Protein AF-A0A1V6B4R1-F1 (afdb_monomer)

Secondary structure (DSSP, 8-state):
----------HHHHHHHHTTGGGS-TTTHHHHHHHHHHHHHTT-THHHH--HHHHHHHHHHHHHHHHHS--TTHHHHHHHHHHHHHHHTT-

Radius of gyration: 14.8 Å; Cα contacts (8 Å, |Δi|>4): 58; chains: 1; bounding box: 29×23×56 Å

pLDDT: mean 86.14, std 15.13, range [36.69, 96.06]

Sequence (91 aa):
MTLLTDKKNDGLTDLFKKLNIYLFHDNFRPLIEETIKDLYYSNDEVIYLLKLSHIDRALFKFREAEEKQVIHHTKNYFRACLKSAVIETTI

Foldseek 3Di:
DDPPPPPPPPCLVVLCVQLVLVVDDDPCSVLVSVLLVVCVVVVPPLSVQDHNQLLVQLVVVLVVVVVVDDDPPSSVSSNVSSVVSSVVVVD

Structure (mmCIF, N/CA/C/O backbone):
data_AF-A0A1V6B4R1-F1
#
_entry.id   AF-A0A1V6B4R1-F1
#
loop_
_atom_site.group_PDB
_atom_site.id
_atom_site.type_symbol
_atom_site.label_atom_id
_atom_site.label_alt_id
_atom_site.label_comp_id
_atom_site.label_asym_id
_atom_site.label_entity_id
_atom_site.label_seq_id
_atom_site.pdbx_PDB_ins_code
_atom_site.Cartn_x
_atom_site.Cartn_y
_atom_site.Cartn_z
_atom_site.occupancy
_atom_site.B_iso_or_equiv
_atom_site.auth_seq_id
_atom_site.auth_comp_id
_atom_site.auth_asym_id
_atom_site.auth_atom_id
_atom_site.pdbx_PDB_model_num
ATOM 1 N N . MET A 1 1 ? -10.455 8.875 -40.629 1.00 40.62 1 MET A N 1
ATOM 2 C CA . MET A 1 1 ? -10.884 8.491 -39.269 1.00 40.62 1 MET A CA 1
ATOM 3 C C . MET A 1 1 ? -9.858 7.502 -38.751 1.00 40.62 1 MET A C 1
ATOM 5 O O . MET A 1 1 ? -9.990 6.310 -38.977 1.00 40.62 1 MET A O 1
ATOM 9 N N . THR A 1 2 ? -8.772 8.017 -38.180 1.00 36.69 2 THR A N 1
ATOM 10 C CA . THR A 1 2 ? -7.613 7.207 -37.790 1.00 36.69 2 THR A CA 1
ATOM 11 C C . THR A 1 2 ? -7.433 7.389 -36.292 1.00 36.69 2 THR A C 1
ATOM 13 O O . THR A 1 2 ? -6.817 8.351 -35.847 1.00 36.69 2 THR A O 1
ATOM 16 N N . LEU A 1 3 ? -8.062 6.512 -35.508 1.00 43.34 3 LEU A N 1
ATOM 17 C CA . LEU A 1 3 ? -7.863 6.429 -34.061 1.00 43.34 3 LEU A CA 1
ATOM 18 C C . LEU A 1 3 ? -6.537 5.707 -33.799 1.00 43.34 3 LEU A C 1
ATOM 20 O O . LEU A 1 3 ? -6.508 4.551 -33.398 1.00 43.34 3 LEU A O 1
ATOM 24 N N . LEU A 1 4 ? -5.434 6.404 -34.062 1.00 47.28 4 LEU A N 1
ATOM 25 C CA . LEU A 1 4 ? -4.144 6.106 -33.449 1.00 47.28 4 LEU A CA 1
ATOM 26 C C . LEU A 1 4 ? -4.117 6.829 -32.102 1.00 47.28 4 LEU A C 1
ATOM 28 O O . LEU A 1 4 ? -3.427 7.827 -31.920 1.00 47.28 4 LEU A O 1
ATOM 32 N N . THR A 1 5 ? -4.914 6.355 -31.146 1.00 44.72 5 THR A N 1
ATOM 33 C CA . THR A 1 5 ? -4.524 6.529 -29.752 1.00 44.72 5 THR A CA 1
ATOM 34 C C . THR A 1 5 ? -3.432 5.505 -29.513 1.00 44.72 5 THR A C 1
ATOM 36 O O . THR A 1 5 ? -3.699 4.366 -29.135 1.00 44.72 5 THR A O 1
ATOM 39 N N . ASP A 1 6 ? -2.194 5.924 -29.785 1.00 45.00 6 ASP A N 1
ATOM 40 C CA . ASP A 1 6 ? -1.015 5.435 -29.082 1.00 45.00 6 ASP A CA 1
ATOM 41 C C . ASP A 1 6 ? -1.384 5.416 -27.598 1.00 45.00 6 ASP A C 1
ATOM 43 O O . ASP A 1 6 ? -1.344 6.433 -26.897 1.00 45.00 6 ASP A O 1
ATOM 47 N N . LYS A 1 7 ? -1.874 4.264 -27.129 1.00 49.72 7 LYS A N 1
ATOM 48 C CA . LYS A 1 7 ? -2.002 3.978 -25.713 1.00 49.72 7 LYS A CA 1
ATOM 49 C C . LYS A 1 7 ? -0.573 4.023 -25.225 1.00 49.72 7 LYS A C 1
ATOM 51 O O . LYS A 1 7 ? 0.158 3.043 -25.322 1.00 49.72 7 LYS A O 1
ATOM 56 N N . LYS A 1 8 ? -0.183 5.191 -24.727 1.00 48.19 8 LYS A N 1
ATOM 57 C CA . LYS A 1 8 ? 0.857 5.348 -23.729 1.00 48.19 8 LYS A CA 1
ATOM 58 C C . LYS A 1 8 ? 0.502 4.307 -22.666 1.00 48.19 8 LYS A C 1
ATOM 60 O O . LYS A 1 8 ? -0.390 4.545 -21.859 1.00 48.19 8 LYS A O 1
ATOM 65 N N . ASN A 1 9 ? 1.073 3.106 -22.772 1.00 54.38 9 ASN A N 1
ATOM 66 C CA . ASN A 1 9 ? 1.098 2.146 -21.682 1.00 54.38 9 ASN A CA 1
ATOM 67 C C . ASN A 1 9 ? 1.863 2.902 -20.608 1.00 54.38 9 ASN A C 1
ATOM 69 O O . ASN A 1 9 ? 3.087 3.020 -20.665 1.00 54.38 9 ASN A O 1
ATOM 73 N N . ASP A 1 10 ? 1.126 3.573 -19.733 1.00 69.25 10 ASP A N 1
ATOM 74 C CA . ASP A 1 10 ? 1.721 4.232 -18.601 1.00 69.25 10 ASP A CA 1
ATOM 75 C C . ASP A 1 10 ? 2.439 3.146 -17.799 1.00 69.25 10 ASP A C 1
ATOM 77 O O . ASP A 1 10 ? 1.935 2.034 -17.631 1.00 69.25 10 ASP A O 1
ATOM 81 N N . GLY A 1 11 ? 3.650 3.428 -17.317 1.00 84.94 11 GLY A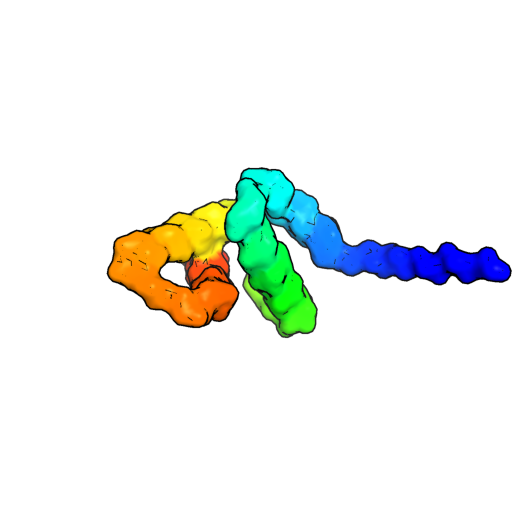 N 1
ATOM 82 C CA . GLY A 1 11 ? 4.390 2.463 -16.496 1.00 84.94 11 GLY A CA 1
ATOM 83 C C . GLY A 1 11 ? 3.591 1.997 -15.268 1.00 84.94 11 GLY A C 1
ATOM 84 O O . GLY A 1 11 ? 3.942 1.001 -14.647 1.00 84.94 11 GLY A O 1
ATOM 85 N N . LEU A 1 12 ? 2.487 2.681 -14.954 1.00 89.56 12 LEU A N 1
ATOM 86 C CA . LEU A 1 12 ? 1.473 2.301 -13.985 1.00 89.56 12 LEU A CA 1
ATOM 87 C C . LEU A 1 12 ? 0.841 0.926 -14.263 1.00 89.56 12 LEU A C 1
ATOM 89 O O . LEU A 1 12 ? 0.691 0.137 -13.333 1.00 89.56 12 LEU A O 1
ATOM 93 N N . THR A 1 13 ? 0.495 0.600 -15.512 1.00 90.00 13 THR A N 1
ATOM 94 C CA . THR A 1 13 ? -0.092 -0.713 -15.833 1.00 90.00 13 THR A CA 1
ATOM 95 C C . THR A 1 13 ? 0.900 -1.846 -15.553 1.00 90.00 13 THR A C 1
ATOM 97 O O . THR A 1 13 ? 0.539 -2.876 -14.975 1.00 90.00 13 THR A O 1
ATOM 100 N N . ASP A 1 14 ? 2.169 -1.651 -15.910 1.00 90.88 14 ASP A N 1
ATOM 101 C CA . ASP A 1 14 ? 3.231 -2.625 -15.640 1.00 90.88 14 ASP A CA 1
ATOM 102 C C . ASP A 1 14 ? 3.582 -2.686 -14.151 1.00 90.88 14 ASP A C 1
ATOM 104 O O . ASP A 1 14 ? 3.836 -3.766 -13.614 1.00 90.88 14 ASP A O 1
ATOM 108 N N . LEU A 1 15 ? 3.503 -1.554 -13.449 1.00 91.88 15 LEU A N 1
ATOM 109 C CA . LEU A 1 15 ? 3.638 -1.493 -12.000 1.00 91.88 15 LEU A CA 1
ATOM 110 C C . LEU A 1 15 ? 2.541 -2.302 -11.297 1.00 91.88 15 LEU A C 1
ATOM 112 O O . LEU A 1 15 ? 2.849 -3.096 -10.410 1.00 91.88 15 LEU A O 1
ATOM 116 N N . PHE A 1 16 ? 1.278 -2.172 -11.707 1.00 92.62 16 PHE A N 1
ATOM 117 C CA . PHE A 1 16 ? 0.187 -2.968 -11.138 1.00 92.62 16 PHE A CA 1
ATOM 118 C C . PHE A 1 16 ? 0.377 -4.469 -11.351 1.00 92.62 16 PHE A C 1
ATOM 120 O O . PHE A 1 16 ? 0.119 -5.256 -10.437 1.00 92.62 16 PHE A O 1
ATOM 127 N N . LYS A 1 17 ? 0.876 -4.875 -12.524 1.00 91.31 17 LYS A N 1
ATOM 128 C CA . LYS A 1 17 ? 1.236 -6.276 -12.783 1.00 91.31 17 LYS A CA 1
ATOM 129 C C . LYS A 1 17 ? 2.384 -6.731 -11.884 1.00 91.31 17 LYS A C 1
ATOM 131 O O . LYS A 1 17 ? 2.267 -7.772 -11.249 1.00 91.31 17 LYS A O 1
ATOM 136 N N . LYS A 1 18 ? 3.456 -5.936 -11.771 1.00 92.25 18 LYS A N 1
ATOM 137 C CA . LYS A 1 18 ? 4.618 -6.223 -10.909 1.00 92.25 18 LYS A CA 1
ATOM 138 C C . LYS A 1 18 ? 4.221 -6.395 -9.441 1.00 92.25 18 LYS A C 1
ATOM 140 O O . LYS A 1 18 ? 4.773 -7.242 -8.745 1.00 92.25 18 LYS A O 1
ATOM 145 N N . LEU A 1 19 ? 3.266 -5.595 -8.975 1.00 92.62 19 LEU A N 1
ATOM 146 C CA . LEU A 1 19 ? 2.747 -5.642 -7.609 1.00 92.62 19 LEU A CA 1
ATOM 147 C C . LEU A 1 19 ? 1.658 -6.702 -7.408 1.00 92.62 19 LEU A C 1
ATOM 149 O O . LEU A 1 19 ? 1.157 -6.823 -6.299 1.00 92.62 19 LEU A O 1
ATOM 153 N N . ASN A 1 20 ? 1.297 -7.459 -8.451 1.00 92.44 20 ASN A N 1
ATOM 154 C CA . ASN A 1 20 ? 0.226 -8.455 -8.444 1.00 92.44 20 ASN A CA 1
ATOM 155 C C . ASN A 1 20 ? -1.097 -7.931 -7.854 1.00 92.44 20 ASN A C 1
ATOM 157 O O . ASN A 1 20 ? -1.767 -8.629 -7.099 1.00 92.44 20 ASN A O 1
ATOM 161 N N . ILE A 1 21 ? -1.504 -6.707 -8.220 1.00 90.75 21 ILE A N 1
ATOM 162 C CA . ILE A 1 21 ? -2.697 -6.061 -7.636 1.00 90.75 21 ILE A CA 1
ATOM 163 C C . ILE A 1 21 ? -3.988 -6.867 -7.855 1.00 90.75 21 ILE A C 1
ATOM 165 O O . ILE A 1 21 ? -4.913 -6.802 -7.050 1.00 90.75 21 ILE A O 1
ATOM 169 N N . TYR A 1 22 ? -4.033 -7.678 -8.914 1.00 88.31 22 TYR A N 1
ATOM 170 C CA . TYR A 1 22 ? -5.154 -8.570 -9.212 1.00 88.31 22 TYR A CA 1
ATOM 171 C C . TYR A 1 22 ? -5.409 -9.638 -8.132 1.00 88.31 22 TYR A C 1
ATOM 173 O O . TYR A 1 22 ? -6.485 -10.227 -8.134 1.00 88.31 22 TYR A O 1
ATOM 181 N N . LEU A 1 23 ? -4.449 -9.899 -7.233 1.00 88.75 23 LEU A N 1
ATOM 182 C CA . LEU A 1 23 ? -4.614 -10.825 -6.107 1.00 88.75 23 LEU A CA 1
ATOM 183 C C . LEU A 1 23 ? -5.464 -10.237 -4.970 1.00 88.75 23 LEU A C 1
ATOM 185 O O . LEU A 1 23 ? -5.965 -10.987 -4.136 1.00 88.75 23 LEU A O 1
ATOM 189 N N . PHE A 1 24 ? -5.636 -8.913 -4.915 1.00 86.44 24 PHE A N 1
ATOM 190 C CA . PHE A 1 24 ? -6.441 -8.271 -3.880 1.00 86.44 24 PHE A CA 1
ATOM 191 C C . PHE A 1 24 ? -7.924 -8.262 -4.270 1.00 86.44 24 PHE A C 1
ATOM 193 O O . PHE A 1 24 ? -8.290 -7.828 -5.362 1.00 86.44 24 PHE A O 1
ATOM 200 N N . HIS A 1 25 ? -8.779 -8.723 -3.353 1.00 76.75 25 HIS A N 1
ATOM 201 C CA . HIS A 1 25 ? -10.233 -8.766 -3.532 1.00 76.75 25 HIS A CA 1
ATOM 202 C C . HIS A 1 25 ? -10.890 -7.371 -3.551 1.00 76.75 25 HIS A C 1
ATOM 204 O O . HIS A 1 25 ? -10.365 -6.391 -3.008 1.00 76.75 25 HIS A O 1
ATOM 210 N N . ASP A 1 26 ? -12.085 -7.327 -4.149 1.00 68.50 26 ASP A N 1
ATOM 211 C CA . ASP A 1 26 ? -12.735 -6.136 -4.716 1.00 68.50 26 ASP A CA 1
ATOM 212 C C . ASP A 1 26 ? -12.943 -4.952 -3.765 1.00 68.50 26 ASP A C 1
ATOM 214 O O . ASP A 1 26 ? -12.944 -3.816 -4.224 1.00 68.50 26 ASP A O 1
ATOM 218 N N . ASN A 1 27 ? -13.057 -5.160 -2.451 1.00 82.25 27 ASN A N 1
ATOM 219 C CA . ASN A 1 27 ? -13.305 -4.037 -1.537 1.00 82.25 27 ASN A CA 1
ATOM 220 C C . ASN A 1 27 ? -12.051 -3.189 -1.271 1.00 82.25 27 ASN A C 1
ATOM 222 O O . ASN A 1 27 ? -12.157 -1.988 -1.044 1.00 82.25 27 ASN A O 1
ATOM 226 N N . PHE A 1 28 ? -10.858 -3.792 -1.312 1.00 87.50 28 PHE A N 1
ATOM 227 C CA . PHE A 1 28 ? -9.600 -3.082 -1.040 1.00 87.50 28 PHE A CA 1
ATOM 228 C C . PHE A 1 28 ? -8.833 -2.739 -2.308 1.00 87.50 28 PHE A C 1
ATOM 230 O O . PHE A 1 28 ? -8.043 -1.796 -2.314 1.00 87.50 28 PHE A O 1
ATOM 237 N N . ARG A 1 29 ? -9.071 -3.474 -3.397 1.00 91.62 29 ARG A N 1
ATOM 238 C CA . ARG A 1 29 ? -8.392 -3.242 -4.669 1.00 91.62 29 ARG A CA 1
ATOM 239 C C . ARG A 1 29 ? -8.524 -1.794 -5.177 1.00 91.62 29 ARG A C 1
ATOM 241 O O . ARG A 1 29 ? -7.481 -1.228 -5.499 1.00 91.62 29 ARG A O 1
ATOM 248 N N . PRO A 1 30 ? -9.708 -1.149 -5.181 1.00 93.00 30 PRO A N 1
ATOM 249 C CA . PRO A 1 30 ? -9.832 0.255 -5.575 1.00 93.00 30 PRO A CA 1
ATOM 250 C C . PRO A 1 30 ? -8.970 1.189 -4.717 1.00 93.00 30 PRO A C 1
ATOM 252 O O . PRO A 1 30 ? -8.231 2.007 -5.255 1.00 93.00 30 PRO A O 1
ATOM 255 N N . LEU A 1 31 ? -8.982 1.007 -3.392 1.00 93.94 31 LEU A N 1
ATOM 256 C CA . LEU A 1 31 ? -8.185 1.801 -2.449 1.00 93.94 31 LEU A CA 1
ATOM 257 C C . LEU A 1 31 ? -6.677 1.669 -2.713 1.00 93.94 31 LEU A C 1
ATOM 259 O O . LEU A 1 31 ? -5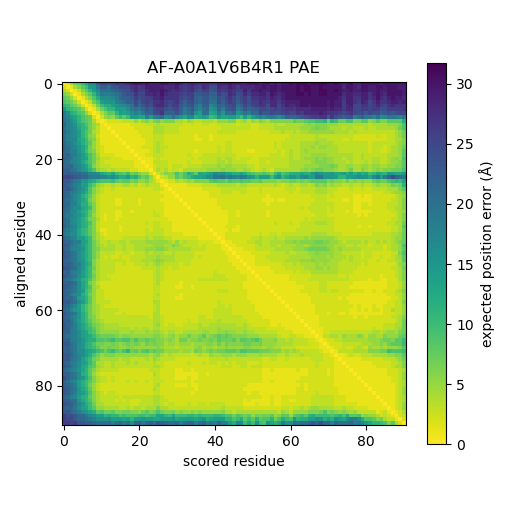.942 2.661 -2.691 1.00 93.94 31 LEU A O 1
ATOM 263 N N . ILE A 1 32 ? -6.217 0.446 -2.977 1.00 95.00 32 ILE A N 1
ATOM 264 C CA . ILE A 1 32 ? -4.820 0.154 -3.300 1.00 95.00 32 ILE A CA 1
ATOM 265 C C . ILE A 1 32 ? -4.440 0.802 -4.634 1.00 95.00 32 ILE A C 1
ATOM 267 O O . ILE A 1 32 ? -3.440 1.519 -4.702 1.00 95.00 32 ILE A O 1
ATOM 271 N N . GLU A 1 33 ? -5.240 0.592 -5.681 1.00 94.38 33 GLU A N 1
ATOM 272 C CA . GLU A 1 33 ? -4.987 1.145 -7.013 1.00 94.38 33 GLU A CA 1
ATOM 273 C C . GLU A 1 33 ? -4.954 2.678 -7.000 1.00 94.38 33 GLU A C 1
ATOM 275 O O . GLU A 1 33 ? -4.048 3.268 -7.589 1.00 94.38 33 GLU A O 1
ATOM 280 N N . GLU A 1 34 ? -5.897 3.330 -6.316 1.00 94.69 34 GLU A N 1
ATOM 281 C CA . GLU A 1 34 ? -5.927 4.789 -6.163 1.00 94.69 34 GLU A CA 1
ATOM 282 C C . GLU A 1 34 ? -4.707 5.315 -5.406 1.00 94.69 34 GLU A C 1
ATOM 284 O O . GLU A 1 34 ? -4.089 6.294 -5.821 1.00 94.69 34 GLU A O 1
ATOM 289 N N . THR A 1 35 ? -4.308 4.643 -4.328 1.00 95.31 35 THR A N 1
ATOM 290 C CA . THR A 1 35 ? -3.144 5.063 -3.539 1.00 95.31 35 THR A CA 1
ATOM 291 C C . THR A 1 35 ? -1.846 4.928 -4.33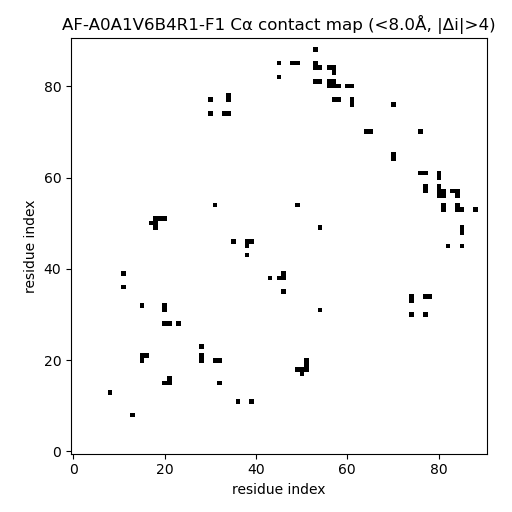4 1.00 95.31 35 THR A C 1
ATOM 293 O O . THR A 1 35 ? -0.993 5.815 -4.291 1.00 95.31 35 THR A O 1
ATOM 296 N N . ILE A 1 36 ? -1.693 3.841 -5.092 1.00 94.31 36 ILE A N 1
ATOM 297 C CA . ILE A 1 36 ? -0.527 3.617 -5.955 1.00 94.31 36 ILE A CA 1
ATOM 298 C C . ILE A 1 36 ? -0.518 4.611 -7.121 1.00 94.31 36 ILE A C 1
ATOM 300 O O . ILE A 1 36 ? 0.547 5.134 -7.437 1.00 94.31 36 ILE A O 1
ATOM 304 N N . LYS A 1 37 ? -1.677 4.926 -7.721 1.00 94.31 37 LYS A N 1
ATOM 305 C CA . LYS A 1 37 ? -1.814 5.992 -8.732 1.00 94.31 37 LYS A CA 1
ATOM 306 C C . LYS A 1 37 ? -1.328 7.333 -8.193 1.00 94.31 37 LYS A C 1
ATOM 308 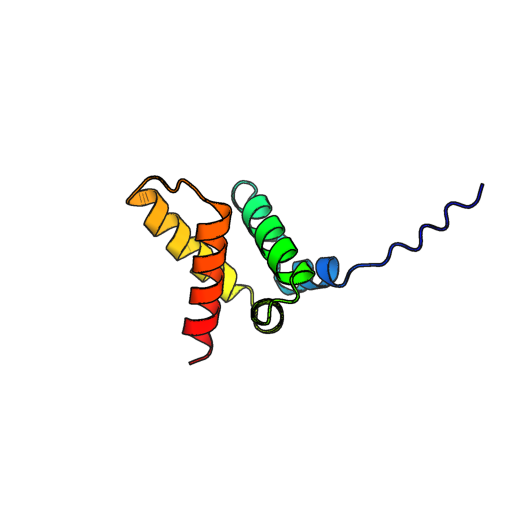O O . LYS A 1 37 ? -0.497 7.974 -8.831 1.00 94.31 37 LYS A O 1
ATOM 313 N N . ASP A 1 38 ? -1.789 7.726 -7.006 1.00 93.75 38 ASP A N 1
ATOM 314 C CA . ASP A 1 38 ? -1.380 8.981 -6.371 1.00 93.75 38 ASP A CA 1
ATOM 315 C C . ASP A 1 38 ? 0.133 9.014 -6.109 1.00 93.75 38 ASP A C 1
ATOM 317 O O . ASP A 1 38 ? 0.787 10.022 -6.374 1.00 93.75 38 ASP A O 1
ATOM 321 N N . LEU A 1 39 ? 0.719 7.917 -5.615 1.00 93.38 39 LEU A N 1
ATOM 322 C CA . LEU A 1 39 ? 2.169 7.812 -5.406 1.00 93.38 39 LEU A CA 1
ATOM 323 C C . LEU A 1 39 ? 2.945 7.886 -6.728 1.00 93.38 39 LEU A C 1
ATOM 325 O O . LEU A 1 39 ? 3.924 8.622 -6.819 1.00 93.38 39 LEU A O 1
ATOM 329 N N . TYR A 1 40 ? 2.480 7.175 -7.755 1.00 93.44 40 TYR A N 1
ATOM 330 C CA . TYR A 1 40 ? 3.098 7.143 -9.077 1.00 93.44 40 TYR A CA 1
ATOM 331 C C . TYR A 1 40 ? 3.110 8.528 -9.734 1.00 93.44 40 TYR A C 1
ATOM 333 O O . TYR A 1 40 ? 4.169 9.015 -10.121 1.00 93.44 40 TYR A O 1
ATOM 341 N N . TYR A 1 41 ? 1.961 9.207 -9.807 1.00 92.25 41 TYR A N 1
ATOM 342 C CA . TYR A 1 41 ? 1.874 10.525 -10.447 1.00 92.25 41 TYR A CA 1
ATOM 343 C C . TYR A 1 41 ? 2.502 11.650 -9.618 1.00 92.25 41 TYR A C 1
ATOM 345 O O . TYR A 1 41 ? 2.867 12.682 -10.178 1.00 92.25 41 TYR A O 1
ATOM 353 N N . SER A 1 42 ? 2.669 11.457 -8.305 1.00 91.94 42 SER A N 1
ATOM 354 C CA . SER A 1 42 ? 3.428 12.384 -7.453 1.00 91.94 42 SER A CA 1
ATOM 355 C C . SER A 1 42 ? 4.941 12.138 -7.457 1.00 91.94 42 SER A C 1
ATOM 357 O O . SER A 1 42 ? 5.657 12.862 -6.770 1.00 91.94 42 SER A O 1
ATOM 359 N N . ASN A 1 43 ? 5.438 11.167 -8.240 1.00 88.12 43 ASN A N 1
ATOM 360 C CA . ASN A 1 43 ? 6.845 10.748 -8.261 1.00 88.12 43 ASN A CA 1
ATOM 361 C C . ASN A 1 43 ? 7.391 10.412 -6.859 1.00 88.12 43 ASN A C 1
ATOM 363 O O . ASN A 1 43 ? 8.549 10.688 -6.551 1.00 88.12 43 ASN A O 1
ATOM 367 N N . ASP A 1 44 ? 6.552 9.836 -5.996 1.00 91.38 44 ASP A N 1
ATOM 368 C CA . ASP A 1 44 ? 6.924 9.487 -4.624 1.00 91.38 44 ASP A CA 1
ATOM 369 C C . ASP A 1 44 ? 7.921 8.318 -4.640 1.00 91.38 44 ASP A C 1
ATOM 371 O O . ASP A 1 44 ? 7.632 7.261 -5.204 1.00 91.38 44 ASP A O 1
ATOM 375 N N . GLU A 1 45 ? 9.088 8.480 -4.010 1.00 89.00 45 GLU A N 1
ATOM 376 C CA . GLU A 1 45 ? 10.185 7.497 -4.052 1.00 89.00 45 GLU A CA 1
ATOM 377 C C . GLU A 1 45 ? 9.772 6.099 -3.568 1.00 89.00 45 GLU A C 1
ATOM 379 O O . GLU A 1 45 ? 10.296 5.079 -4.025 1.00 89.00 45 GLU A O 1
ATOM 384 N N . VAL A 1 46 ? 8.763 6.046 -2.693 1.00 89.56 46 VAL A N 1
ATOM 385 C CA . VAL A 1 46 ? 8.161 4.814 -2.172 1.00 89.56 46 VAL A CA 1
ATOM 386 C C . VAL A 1 46 ? 7.706 3.884 -3.297 1.00 89.56 46 VAL A C 1
ATOM 388 O O . VAL A 1 46 ? 7.764 2.664 -3.139 1.00 89.56 46 VAL A O 1
ATOM 391 N N . ILE A 1 47 ? 7.306 4.429 -4.451 1.00 91.25 47 ILE A N 1
ATOM 392 C CA . ILE A 1 47 ? 6.831 3.646 -5.594 1.00 91.25 47 ILE A CA 1
ATOM 393 C C . ILE A 1 47 ? 7.914 2.727 -6.170 1.00 91.25 47 ILE A C 1
ATOM 395 O O . ILE A 1 47 ? 7.612 1.614 -6.604 1.00 91.25 47 ILE A O 1
ATOM 399 N N . TYR A 1 48 ? 9.180 3.152 -6.132 1.00 88.88 48 TYR A N 1
ATOM 400 C CA . TYR A 1 48 ? 10.303 2.388 -6.680 1.00 88.88 48 TYR A CA 1
ATOM 401 C C . TYR A 1 48 ? 10.699 1.217 -5.779 1.00 88.88 48 TYR A C 1
ATOM 403 O O . TYR A 1 48 ? 11.191 0.196 -6.264 1.00 88.88 48 TYR A O 1
ATOM 411 N N . LEU A 1 49 ? 10.436 1.347 -4.478 1.00 91.62 49 LEU A N 1
ATOM 412 C CA . LEU A 1 49 ? 10.717 0.332 -3.464 1.00 91.62 49 LEU A CA 1
ATOM 413 C C . LEU A 1 49 ? 9.541 -0.623 -3.239 1.00 91.62 49 LEU A C 1
ATOM 415 O O . LEU A 1 49 ? 9.690 -1.640 -2.561 1.00 91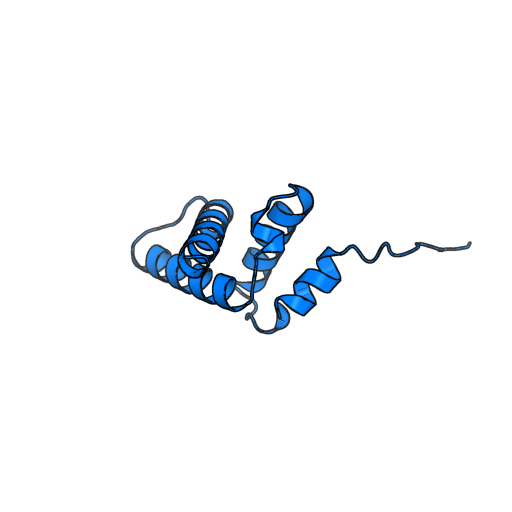.62 49 LEU A O 1
ATOM 419 N N . LEU A 1 50 ? 8.365 -0.302 -3.779 1.00 93.19 50 LEU A N 1
ATOM 420 C CA . LEU A 1 50 ? 7.136 -1.018 -3.483 1.00 93.19 50 LEU A CA 1
ATOM 421 C C . LEU A 1 50 ? 7.192 -2.481 -3.959 1.00 93.19 50 LEU A C 1
ATOM 423 O O . LEU A 1 50 ? 7.588 -2.786 -5.087 1.00 93.19 50 LEU A O 1
ATOM 427 N N . LYS A 1 51 ? 6.762 -3.391 -3.082 1.00 93.19 51 LYS A N 1
ATOM 428 C CA . LYS A 1 51 ? 6.633 -4.834 -3.315 1.00 93.19 51 LYS A CA 1
ATOM 429 C C . LYS A 1 51 ? 5.254 -5.288 -2.843 1.00 93.19 51 LYS A C 1
ATOM 431 O O . LYS A 1 51 ? 4.654 -4.630 -1.994 1.00 93.19 51 LYS A O 1
ATOM 436 N N . LEU A 1 52 ? 4.792 -6.436 -3.340 1.00 93.25 52 LEU A N 1
ATOM 437 C CA . LEU A 1 52 ? 3.527 -7.052 -2.918 1.00 93.25 52 LEU A CA 1
ATOM 438 C C . LEU A 1 52 ? 3.430 -7.179 -1.385 1.00 93.25 52 LEU A C 1
ATOM 440 O O . LEU A 1 52 ? 2.446 -6.744 -0.797 1.00 93.25 52 LEU A O 1
ATOM 444 N N . SER A 1 53 ? 4.499 -7.645 -0.729 1.00 92.56 53 SER A N 1
ATOM 445 C CA . SER A 1 53 ? 4.554 -7.800 0.733 1.00 92.56 53 SER A CA 1
ATOM 446 C C . SER A 1 53 ? 4.335 -6.496 1.507 1.00 92.56 53 SER A C 1
ATOM 448 O O . SER A 1 53 ? 3.817 -6.517 2.623 1.00 92.56 53 SER A O 1
ATOM 450 N N . HIS A 1 54 ? 4.702 -5.344 0.935 1.00 95.06 54 HIS A N 1
ATOM 451 C CA . HIS A 1 54 ? 4.458 -4.045 1.564 1.00 95.06 54 HIS A CA 1
ATOM 452 C C . HIS A 1 54 ? 2.967 -3.689 1.522 1.00 95.06 54 HIS A C 1
ATOM 454 O O . HIS A 1 54 ? 2.457 -3.081 2.460 1.00 95.06 54 HIS A O 1
ATOM 460 N N . ILE A 1 55 ? 2.261 -4.094 0.462 1.00 94.25 55 ILE A N 1
ATOM 461 C CA . ILE A 1 55 ? 0.812 -3.909 0.330 1.00 94.25 55 ILE A CA 1
ATOM 462 C C . ILE A 1 55 ? 0.085 -4.808 1.334 1.00 94.25 55 ILE A C 1
ATOM 464 O O . ILE A 1 55 ? -0.778 -4.315 2.059 1.00 94.25 55 ILE A O 1
ATOM 468 N N . ASP A 1 56 ? 0.491 -6.075 1.461 1.00 92.94 56 ASP A N 1
ATOM 469 C CA . ASP A 1 56 ? -0.051 -6.996 2.472 1.00 92.94 56 ASP A CA 1
ATOM 470 C C . ASP A 1 56 ? 0.122 -6.435 3.890 1.00 92.94 56 ASP A C 1
ATOM 472 O O . ASP A 1 56 ? -0.824 -6.371 4.679 1.00 92.94 56 ASP A O 1
ATOM 476 N N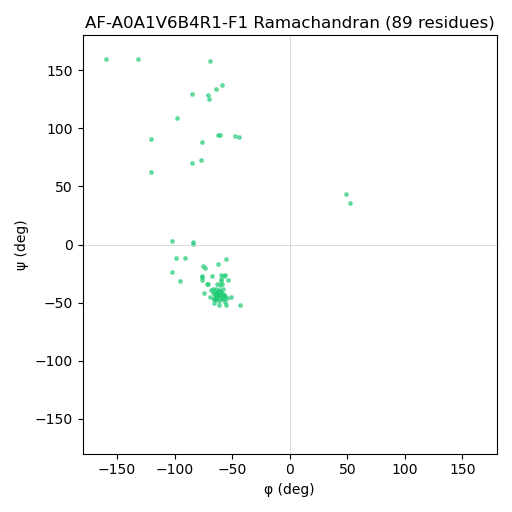 . ARG A 1 57 ? 1.329 -5.946 4.206 1.00 94.75 57 ARG A N 1
ATOM 477 C CA . ARG A 1 57 ? 1.638 -5.331 5.502 1.00 94.75 57 ARG A CA 1
ATOM 478 C C . ARG A 1 57 ? 0.837 -4.049 5.746 1.00 94.75 57 ARG A C 1
ATOM 480 O O . ARG A 1 57 ? 0.405 -3.809 6.874 1.00 94.75 57 ARG A O 1
ATOM 487 N N . ALA A 1 58 ? 0.629 -3.230 4.717 1.00 95.19 58 ALA A N 1
ATOM 488 C CA . ALA A 1 58 ? -0.181 -2.020 4.811 1.00 95.19 58 ALA A CA 1
ATOM 489 C C . ALA A 1 58 ? -1.656 -2.342 5.072 1.00 95.19 58 ALA A C 1
ATOM 491 O O . ALA A 1 58 ? -2.270 -1.712 5.930 1.00 95.19 58 ALA A O 1
ATOM 492 N N . LEU A 1 59 ? -2.205 -3.348 4.385 1.00 94.12 59 LEU A N 1
ATOM 493 C CA . LEU A 1 59 ? -3.572 -3.824 4.599 1.00 94.12 59 LEU A CA 1
ATOM 494 C C . LEU A 1 59 ? -3.767 -4.394 5.999 1.00 94.12 59 LEU A C 1
ATOM 496 O O . LEU A 1 59 ? -4.787 -4.111 6.620 1.00 94.12 59 LEU A O 1
ATOM 500 N N . PHE A 1 60 ? -2.794 -5.153 6.509 1.00 93.69 60 PHE A N 1
ATOM 501 C CA . PHE A 1 60 ? -2.827 -5.657 7.880 1.00 93.69 60 PHE A CA 1
ATOM 502 C C . PHE A 1 60 ? -2.985 -4.510 8.889 1.00 93.69 60 PHE A C 1
ATOM 504 O O . PHE A 1 60 ? -3.923 -4.511 9.680 1.00 93.69 60 PHE A O 1
ATOM 511 N N . LYS A 1 61 ? -2.127 -3.484 8.801 1.00 94.00 61 LYS A N 1
ATOM 512 C CA . LYS A 1 61 ? -2.193 -2.300 9.676 1.00 94.00 61 LYS A CA 1
ATOM 513 C C . LYS A 1 61 ? -3.490 -1.517 9.515 1.00 94.00 61 LYS A C 1
ATOM 515 O O . LYS A 1 61 ? -4.040 -1.023 10.492 1.00 94.00 61 LYS A O 1
ATOM 520 N N . PHE A 1 62 ? -3.949 -1.372 8.274 1.00 94.69 62 PHE A N 1
ATOM 521 C CA . PHE A 1 62 ? -5.174 -0.653 7.961 1.00 94.69 62 PHE A CA 1
ATOM 522 C C . PHE A 1 62 ? -6.385 -1.320 8.620 1.00 94.69 62 PHE A C 1
ATOM 524 O O . PHE A 1 62 ? -7.129 -0.656 9.332 1.00 94.69 62 PHE A O 1
ATOM 531 N N . ARG A 1 63 ? -6.519 -2.642 8.467 1.00 92.69 63 ARG A N 1
ATOM 532 C CA . ARG A 1 63 ? -7.592 -3.425 9.094 1.00 92.69 63 ARG A CA 1
ATOM 533 C C . ARG A 1 63 ? -7.516 -3.393 10.616 1.00 92.69 63 ARG A C 1
ATOM 535 O O . ARG A 1 63 ? -8.526 -3.160 11.265 1.00 92.69 63 ARG A O 1
ATOM 542 N N . GLU A 1 64 ? -6.316 -3.542 11.178 1.00 94.38 64 GLU A N 1
ATOM 543 C CA . GLU A 1 64 ? -6.110 -3.443 12.627 1.00 94.38 64 GLU A CA 1
ATOM 544 C C . GLU A 1 64 ? -6.551 -2.071 13.176 1.00 94.38 64 GLU A C 1
ATOM 546 O O . GLU A 1 64 ? -7.047 -1.968 14.297 1.00 94.38 64 GLU A O 1
ATOM 551 N N . ALA A 1 65 ? -6.385 -1.002 12.392 1.00 93.75 65 ALA A N 1
ATOM 552 C CA . ALA A 1 65 ? -6.860 0.327 12.754 1.00 93.75 65 ALA A CA 1
ATOM 553 C C . ALA A 1 65 ? -8.385 0.469 12.610 1.00 93.75 65 ALA A C 1
ATOM 555 O O . ALA A 1 65 ? -9.005 1.044 13.504 1.00 93.75 65 ALA A O 1
ATOM 556 N N . GLU A 1 66 ? -8.988 -0.070 11.543 1.00 91.88 66 GLU A N 1
ATOM 557 C CA . GLU A 1 66 ? -10.449 -0.072 11.342 1.00 91.88 66 GLU A CA 1
ATOM 558 C C . GLU A 1 66 ? -11.194 -0.826 12.450 1.00 91.88 66 GLU A C 1
ATOM 560 O O . GLU A 1 66 ? -12.276 -0.411 12.860 1.00 91.88 66 GLU A O 1
ATOM 565 N N . GLU A 1 67 ? -10.606 -1.900 12.980 1.00 92.38 67 GLU A N 1
ATOM 566 C CA . GLU A 1 67 ? -11.168 -2.653 14.108 1.00 92.38 67 GLU A CA 1
ATOM 567 C C . GLU A 1 67 ? -11.177 -1.849 15.418 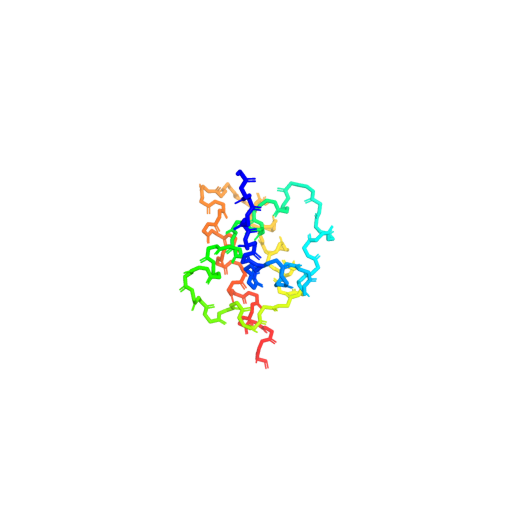1.00 92.38 67 GLU A C 1
ATOM 569 O O . GLU A 1 67 ? -12.006 -2.092 16.295 1.00 92.38 67 GLU A O 1
ATOM 574 N N . LYS A 1 68 ? -10.258 -0.887 15.567 1.00 92.81 68 LYS A N 1
ATOM 575 C CA . LYS A 1 68 ? -10.088 -0.099 16.798 1.00 92.81 68 LYS A CA 1
ATOM 576 C C . LYS A 1 68 ? -10.827 1.233 16.760 1.00 92.81 68 LYS A C 1
ATOM 578 O O . LYS A 1 68 ? -11.217 1.735 17.812 1.00 92.81 68 LYS A O 1
ATOM 583 N N . GLN A 1 69 ? -10.970 1.840 15.583 1.00 91.62 69 GLN A N 1
ATOM 584 C CA . GLN A 1 69 ? -11.554 3.170 15.433 1.00 91.62 69 GLN A CA 1
ATOM 585 C C . GLN A 1 69 ? -12.055 3.441 14.013 1.00 91.62 69 GLN A C 1
ATOM 587 O O . GLN A 1 69 ? -11.589 2.866 13.032 1.00 91.62 69 GLN A O 1
ATOM 592 N N . VAL A 1 70 ? -12.956 4.418 13.897 1.00 91.69 70 VAL A N 1
ATOM 593 C CA . VAL A 1 70 ? -13.401 4.933 12.600 1.00 91.69 70 VAL A CA 1
ATOM 594 C C . VAL A 1 70 ? -12.274 5.731 11.940 1.00 91.69 70 VAL A C 1
ATOM 596 O O . VAL A 1 70 ? -11.721 6.659 12.530 1.00 91.69 70 VAL A O 1
ATOM 599 N N . ILE A 1 71 ? -11.962 5.407 10.684 1.00 91.62 71 ILE A N 1
ATOM 600 C CA . ILE A 1 71 ? -10.971 6.129 9.880 1.00 91.62 71 ILE A CA 1
ATOM 601 C C . ILE A 1 71 ? -11.693 7.123 8.962 1.00 91.62 71 ILE A C 1
ATOM 603 O O . ILE A 1 71 ? -12.326 6.738 7.986 1.00 91.62 71 ILE A O 1
ATOM 607 N N . HIS A 1 72 ? -11.569 8.422 9.242 1.00 86.56 72 HIS A N 1
ATOM 608 C CA . HIS A 1 72 ? -12.238 9.472 8.455 1.00 86.56 72 HIS A CA 1
ATOM 609 C C . HIS A 1 72 ? -11.570 9.766 7.100 1.00 86.56 72 HIS A C 1
ATOM 611 O O . HIS A 1 72 ? -12.231 10.195 6.158 1.00 86.56 72 HIS A O 1
ATOM 617 N N . HIS A 1 73 ? -10.258 9.537 6.985 1.00 91.75 73 HIS A N 1
ATOM 618 C CA . HIS A 1 73 ? -9.482 9.797 5.768 1.00 91.75 73 HIS A CA 1
ATOM 619 C C . HIS A 1 73 ? -8.826 8.515 5.248 1.00 91.75 73 HIS A C 1
ATOM 621 O O . HIS A 1 73 ? -7.599 8.421 5.178 1.00 91.75 73 HIS A O 1
ATOM 627 N N . THR A 1 74 ? -9.654 7.534 4.881 1.00 91.88 74 THR A N 1
ATOM 628 C CA . THR A 1 74 ? -9.264 6.169 4.484 1.00 91.88 74 THR A CA 1
ATOM 629 C C . THR A 1 74 ? -8.056 6.122 3.549 1.00 91.88 74 THR A C 1
ATOM 631 O O . THR A 1 74 ? -7.067 5.467 3.868 1.00 91.88 74 THR A O 1
ATOM 634 N N . LYS A 1 75 ? -8.070 6.881 2.445 1.00 93.62 75 LYS A N 1
ATOM 635 C CA . LYS A 1 75 ? -6.961 6.902 1.475 1.00 93.62 75 LYS A CA 1
ATOM 636 C C . LYS A 1 75 ? -5.654 7.439 2.060 1.00 93.62 75 LYS A C 1
ATOM 638 O O . LYS A 1 75 ? -4.603 6.828 1.886 1.00 93.62 75 LYS A O 1
ATOM 643 N N . ASN A 1 76 ? -5.702 8.562 2.776 1.00 94.31 76 ASN A N 1
ATOM 644 C CA . ASN A 1 76 ? -4.502 9.162 3.369 1.00 94.31 76 ASN A CA 1
ATOM 645 C C . ASN A 1 76 ? -3.917 8.265 4.462 1.00 94.31 76 ASN A C 1
ATOM 647 O O . ASN A 1 76 ? -2.699 8.123 4.559 1.00 94.31 76 ASN A O 1
ATOM 651 N N . TYR A 1 77 ? -4.786 7.629 5.246 1.00 95.75 77 TYR A N 1
ATOM 652 C CA . TYR A 1 77 ? -4.370 6.676 6.263 1.00 95.75 77 TYR A CA 1
ATOM 653 C C . TYR A 1 77 ? -3.734 5.436 5.626 1.00 95.75 77 TYR A C 1
ATOM 655 O O . TYR A 1 77 ? -2.623 5.064 5.993 1.00 95.75 77 TYR A O 1
ATOM 663 N N . PHE A 1 78 ? -4.362 4.855 4.598 1.00 95.75 78 PHE A N 1
ATOM 664 C CA . PHE A 1 78 ? -3.786 3.725 3.869 1.00 95.75 78 PHE A CA 1
ATOM 665 C C . PHE A 1 78 ? -2.445 4.081 3.206 1.00 95.75 78 PHE A C 1
ATOM 667 O O . PHE A 1 78 ? -1.491 3.309 3.298 1.00 95.75 78 PHE 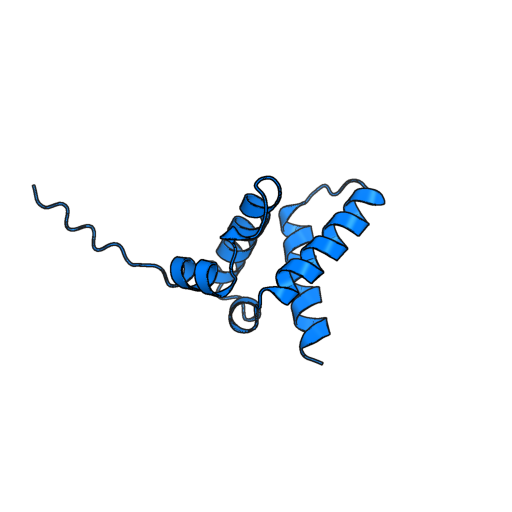A O 1
ATOM 674 N N . ARG A 1 79 ? -2.310 5.284 2.625 1.00 95.75 79 ARG A N 1
ATOM 675 C CA . ARG A 1 79 ? -1.023 5.797 2.123 1.00 95.75 79 ARG A CA 1
ATOM 676 C C . ARG A 1 79 ? 0.037 5.812 3.225 1.00 95.75 79 ARG A C 1
ATOM 678 O O . ARG A 1 79 ? 1.160 5.380 2.980 1.00 95.75 79 ARG A O 1
ATOM 685 N N . ALA A 1 80 ? -0.302 6.271 4.431 1.00 95.38 80 ALA A N 1
ATOM 686 C CA . ALA A 1 80 ? 0.615 6.253 5.570 1.00 95.38 80 ALA A CA 1
ATOM 687 C C . ALA A 1 80 ? 0.996 4.819 5.984 1.00 95.38 80 ALA A C 1
ATOM 689 O O . ALA A 1 80 ? 2.180 4.546 6.193 1.00 95.38 80 ALA A O 1
ATOM 690 N N . CYS A 1 81 ? 0.036 3.885 6.017 1.00 96.06 81 CYS A N 1
ATOM 691 C CA . CYS A 1 81 ? 0.304 2.462 6.252 1.00 96.06 81 CYS A CA 1
ATOM 692 C C . CYS A 1 81 ? 1.275 1.890 5.212 1.00 96.06 81 CYS A C 1
ATOM 694 O O . CYS A 1 81 ? 2.203 1.171 5.581 1.00 96.06 81 CYS A O 1
ATOM 696 N N . LEU A 1 82 ? 1.098 2.242 3.935 1.00 96.06 82 LEU A N 1
ATOM 697 C CA . LEU A 1 82 ? 1.947 1.784 2.838 1.00 96.06 82 LEU A CA 1
ATOM 698 C C . LEU A 1 82 ? 3.374 2.315 2.961 1.00 96.06 82 LEU A C 1
ATOM 700 O O . LEU A 1 82 ? 4.322 1.537 2.893 1.00 96.06 82 LEU A O 1
ATOM 704 N N . LYS A 1 83 ? 3.537 3.616 3.228 1.00 95.25 83 LYS A N 1
ATOM 705 C CA . LYS A 1 83 ? 4.857 4.214 3.484 1.00 95.25 83 LYS A CA 1
ATOM 706 C C . LYS A 1 83 ? 5.548 3.560 4.677 1.00 95.25 83 LYS A C 1
ATOM 708 O O . LYS A 1 83 ? 6.706 3.169 4.582 1.00 95.25 83 LYS A O 1
ATOM 713 N N . SER A 1 84 ? 4.819 3.396 5.779 1.00 95.31 84 SER A N 1
ATOM 714 C CA . SER A 1 84 ? 5.320 2.732 6.982 1.00 95.31 84 SER A CA 1
ATOM 715 C C . SER A 1 84 ? 5.737 1.283 6.702 1.00 95.31 84 SER A C 1
ATOM 717 O O . SER A 1 84 ? 6.776 0.852 7.187 1.00 95.31 84 SER A O 1
ATOM 719 N N . ALA A 1 85 ? 4.974 0.541 5.894 1.00 95.31 85 ALA A N 1
ATOM 720 C CA . ALA A 1 85 ? 5.319 -0.822 5.500 1.00 95.31 85 ALA A CA 1
ATOM 721 C C . ALA A 1 85 ? 6.616 -0.895 4.683 1.00 95.31 85 ALA A C 1
ATOM 723 O O . ALA A 1 85 ? 7.423 -1.774 4.948 1.00 95.31 85 ALA A O 1
ATOM 724 N N . VAL A 1 86 ? 6.841 0.031 3.743 1.00 94.19 86 VAL A N 1
ATOM 725 C CA . VAL A 1 86 ? 8.096 0.083 2.970 1.00 94.19 86 VAL A CA 1
ATOM 726 C C . VAL A 1 86 ? 9.300 0.375 3.869 1.00 94.19 86 VAL A C 1
ATOM 728 O O . VAL A 1 86 ? 10.347 -0.248 3.707 1.00 94.19 86 VAL A O 1
ATOM 731 N N . ILE A 1 87 ? 9.160 1.299 4.824 1.00 91.50 87 ILE A N 1
ATOM 732 C CA . ILE A 1 87 ? 10.244 1.668 5.750 1.00 91.50 87 ILE A CA 1
ATOM 733 C C . ILE A 1 87 ? 10.632 0.479 6.641 1.00 91.50 87 ILE A C 1
ATOM 735 O O . ILE A 1 87 ? 11.816 0.190 6.780 1.00 91.50 87 ILE A O 1
ATOM 739 N N . GLU A 1 88 ? 9.652 -0.235 7.202 1.00 87.88 88 GLU A N 1
ATOM 740 C CA . GLU A 1 88 ? 9.883 -1.381 8.100 1.00 87.88 88 GLU A CA 1
ATOM 741 C C . GLU A 1 88 ? 10.673 -2.524 7.465 1.00 87.88 88 GLU A C 1
ATOM 743 O O . GLU A 1 88 ? 11.377 -3.239 8.166 1.00 87.88 88 GLU A O 1
ATOM 748 N N . THR A 1 89 ? 10.530 -2.724 6.159 1.00 74.56 89 THR A N 1
ATOM 749 C CA . THR A 1 89 ? 11.117 -3.859 5.434 1.00 74.56 89 THR A CA 1
ATOM 750 C C . THR A 1 89 ? 12.377 -3.492 4.652 1.00 74.56 89 THR A C 1
ATOM 752 O O . THR A 1 89 ? 12.895 -4.322 3.905 1.00 74.56 89 THR A O 1
ATOM 755 N N . THR A 1 90 ? 12.828 -2.239 4.760 1.00 67.62 90 THR A N 1
ATOM 756 C CA . THR A 1 90 ? 14.068 -1.742 4.138 1.00 67.62 90 THR A CA 1
ATOM 757 C C . THR A 1 90 ? 15.239 -1.701 5.137 1.00 67.62 90 THR A C 1
ATOM 759 O O . THR A 1 90 ? 16.384 -1.553 4.715 1.00 67.62 90 THR A O 1
ATOM 762 N N . ILE A 1 91 ? 14.957 -1.863 6.436 1.00 52.53 91 ILE A N 1
ATOM 763 C CA . ILE A 1 91 ? 15.927 -2.012 7.538 1.00 52.53 91 ILE A CA 1
ATOM 764 C C . ILE A 1 91 ? 16.182 -3.502 7.775 1.00 52.53 91 ILE A C 1
ATOM 766 O O . ILE A 1 91 ? 17.359 -3.863 7.989 1.00 52.53 91 ILE A O 1
#

Mean predicted aligned error: 6.6 Å

Nearest PDB structures (foldseek):
  5zam-assembly1_A  TM=2.508E-01  e=3.600E+00  Homo sapie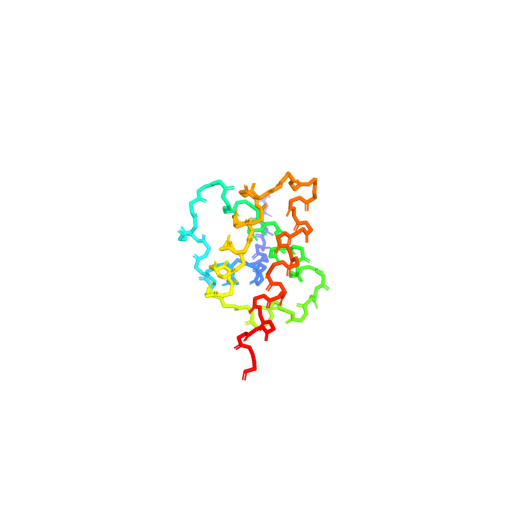ns

Solvent-accessible surface area (backbone atoms only — not comparable to full-atom values): 5436 Å² total; per-residue (Å²): 141,80,89,76,72,78,72,75,77,50,70,62,64,58,47,42,59,74,39,47,49,85,76,48,59,81,88,52,33,59,60,51,52,53,47,51,49,53,32,56,79,66,67,40,71,66,59,81,71,62,46,45,69,27,52,54,48,12,50,52,53,45,51,60,46,56,76,75,42,88,69,91,53,56,65,65,52,44,46,50,31,35,54,50,29,49,57,68,75,73,114